Protein AF-B7PNA7-F1 (afdb_monomer)

Radius of gyration: 21.84 Å; Cα contacts (8 Å, |Δi|>4): 231; chains: 1; bounding box: 49×32×59 Å

Solvent-accessible surface area (backbone atoms only — not comparable to full-atom values): 10379 Å² total; per-residue (Å²): 127,88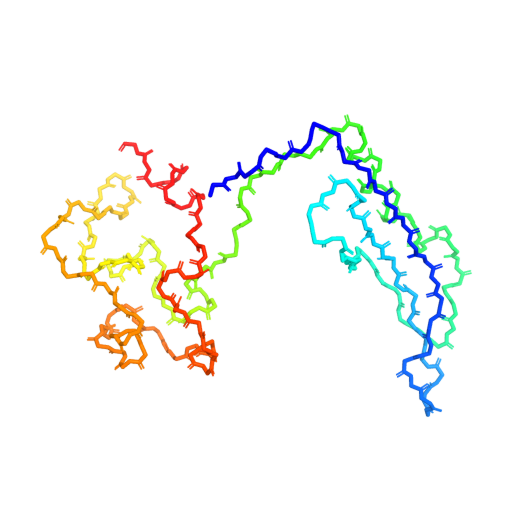,69,82,76,64,96,69,82,46,79,44,78,48,74,60,79,42,77,74,44,94,87,48,65,35,26,35,39,41,35,32,39,27,48,70,80,47,86,79,74,55,71,43,80,79,45,73,47,76,35,73,52,77,72,96,41,69,62,74,66,42,45,65,58,50,54,53,51,49,50,39,72,76,71,50,84,84,88,66,68,78,75,66,60,56,28,67,69,50,25,32,40,43,63,78,37,48,43,9,53,78,54,34,73,36,65,30,44,84,54,97,96,40,47,43,72,80,73,83,84,52,57,68,61,40,45,67,46,58,73,68,52,73,52,63,78,27,46,75,54,84,31,75,67,75,77,48,101,62,47,73,51,71,72,51,75,79,44,51,56,62,58,49,75,73,55,61,129

Secondary structure (DSSP, 8-state):
------SS--EEEEE--EES-SSS--EEEEEEEEETTSSS---EEEEEEEESSS-S-HHHHHHHHHHHHHHHHHH----------HHHHTTB--TTSTT--SSB-PPPEEETTEEE----SSPBP-HHHHHTT--TTTBSS--GGGGSSS-TTTTSPP-HIIIIITT--

pLDDT: mean 85.33, std 13.61, range [35.03, 96.56]

Sequence (169 aa):
ALHELPRDLVLSFNIDGLPLSKSANLQLWPVQCLIVNFSDQVPFLVGAFAGPSKPASANDFLLPFVMELKNLLENGLIVNGCSVSRSFILCTKGLSGYNGCPKCTCEGSYKEGKIVFLDTSCEMRTDASFRQQQDPDHHKGTSVLVQLPIDTVKDIPLNYMHLVLLGVV

Organism: Ixodes scapularis (NCBI:txid6945)

Nearest PDB structures (foldseek):
  2oct-assembly1_A  TM=7.027E-01  e=5.370E+00  Homo sapiens
  4l8n-assembly1_A-2  TM=3.116E-01  e=6.831E+00  Parabacteroides distasonis ATCC 8503
  2kho-assembly1_A  TM=2.305E-01  e=4.221E+00  Escherichia coli K-12
  7ywx-assembly1_P  TM=1.705E-01  e=2.769E+00  Homo sapiens

Structure (mmCIF, N/CA/C/O backbone):
data_AF-B7PNA7-F1
#
_entry.id   AF-B7PNA7-F1
#
loop_
_atom_site.group_PDB
_atom_site.id
_atom_site.type_symbol
_atom_site.label_atom_id
_atom_site.label_alt_id
_atom_site.label_comp_id
_atom_site.label_asym_id
_atom_site.label_entity_id
_atom_site.label_seq_id
_atom_site.pdbx_PDB_ins_code
_atom_site.Cartn_x
_atom_site.Cartn_y
_atom_site.Cartn_z
_atom_site.occupancy
_atom_site.B_iso_or_equiv
_atom_site.auth_seq_id
_atom_site.auth_comp_id
_atom_site.auth_asym_id
_atom_site.auth_atom_id
_atom_site.pdbx_PDB_model_num
ATOM 1 N N . ALA A 1 1 ? -1.849 -9.236 -16.585 1.00 35.03 1 ALA A N 1
ATOM 2 C CA . ALA A 1 1 ? -3.132 -8.912 -17.231 1.00 35.03 1 ALA A CA 1
ATOM 3 C C . ALA A 1 1 ? -4.091 -8.501 -16.127 1.00 35.03 1 ALA A C 1
ATOM 5 O O . ALA A 1 1 ? -4.113 -9.184 -15.111 1.00 35.03 1 ALA A O 1
ATOM 6 N N . LEU A 1 2 ? -4.787 -7.371 -16.270 1.00 40.56 2 LEU A N 1
ATOM 7 C CA . LEU A 1 2 ? -5.924 -7.032 -15.413 1.00 40.56 2 LEU A CA 1
ATOM 8 C C . LEU A 1 2 ? -6.980 -8.111 -15.663 1.00 40.56 2 LEU A C 1
ATOM 10 O O . LEU A 1 2 ? -7.716 -8.034 -16.642 1.00 40.56 2 LEU A O 1
ATOM 14 N N . HIS A 1 3 ? -6.963 -9.172 -14.857 1.00 49.94 3 HIS A N 1
ATOM 15 C CA . HIS A 1 3 ? -8.106 -10.067 -14.762 1.00 49.94 3 HIS A CA 1
ATOM 16 C C . HIS A 1 3 ? -9.333 -9.203 -14.466 1.00 49.94 3 HIS A C 1
ATOM 18 O O . HIS A 1 3 ? -9.235 -8.253 -13.689 1.00 49.94 3 HIS A O 1
ATOM 24 N N . GLU A 1 4 ? -10.426 -9.482 -15.172 1.00 62.84 4 GLU A N 1
ATOM 25 C CA . GLU A 1 4 ? -11.650 -8.685 -15.186 1.00 62.84 4 GLU A CA 1
ATOM 26 C C . GLU A 1 4 ? -12.076 -8.318 -13.761 1.00 62.84 4 GLU A C 1
ATOM 28 O O . GLU A 1 4 ? -12.518 -9.167 -12.986 1.00 62.84 4 GLU A O 1
ATOM 33 N N . LEU A 1 5 ? -11.897 -7.045 -13.399 1.00 68.81 5 LEU A N 1
ATOM 34 C CA . LEU A 1 5 ? -12.459 -6.505 -12.169 1.00 68.81 5 LEU A CA 1
ATOM 35 C C . LEU A 1 5 ? -13.981 -6.676 -12.256 1.00 68.81 5 LEU A C 1
ATOM 37 O O . LEU A 1 5 ? -14.565 -6.308 -13.283 1.00 68.81 5 LEU A O 1
ATOM 41 N N . PRO A 1 6 ? -14.634 -7.235 -11.225 1.00 78.00 6 PRO A N 1
ATOM 42 C CA . PRO A 1 6 ? -16.076 -7.388 -11.249 1.00 78.00 6 PRO A CA 1
ATOM 43 C C . PRO A 1 6 ? -16.726 -6.004 -11.335 1.00 78.00 6 PRO A C 1
ATOM 45 O O . PRO A 1 6 ? -16.239 -5.034 -10.753 1.00 78.00 6 PRO A O 1
ATOM 48 N N . ARG A 1 7 ? -17.839 -5.920 -12.073 1.00 83.31 7 ARG A N 1
ATOM 49 C CA . ARG A 1 7 ? -18.605 -4.674 -12.235 1.00 83.31 7 ARG A CA 1
ATOM 50 C C . ARG A 1 7 ? -19.058 -4.102 -10.890 1.00 83.31 7 ARG A C 1
ATOM 52 O O . ARG A 1 7 ? -19.071 -2.889 -10.722 1.00 83.31 7 ARG A O 1
ATOM 59 N N . ASP A 1 8 ? -19.391 -4.993 -9.962 1.00 87.56 8 ASP A N 1
ATOM 60 C CA . ASP A 1 8 ? -19.832 -4.668 -8.614 1.00 87.56 8 ASP A CA 1
ATOM 61 C C . ASP A 1 8 ? -18.842 -5.259 -7.608 1.00 87.56 8 ASP A C 1
ATOM 63 O O . ASP A 1 8 ? -18.422 -6.407 -7.751 1.00 87.56 8 ASP A O 1
ATOM 67 N N . LEU A 1 9 ? -18.483 -4.498 -6.573 1.00 88.69 9 LEU A N 1
ATOM 68 C CA . LEU A 1 9 ? -17.680 -4.984 -5.450 1.00 88.69 9 LEU A CA 1
ATOM 69 C C . LEU A 1 9 ? -18.585 -5.218 -4.244 1.00 88.69 9 LEU A C 1
ATOM 71 O O . LEU A 1 9 ? -19.337 -4.335 -3.835 1.00 88.69 9 LEU A O 1
ATOM 75 N N . VAL A 1 10 ? -18.484 -6.401 -3.647 1.00 91.81 10 VAL A N 1
ATOM 76 C CA . VAL A 1 10 ? -19.196 -6.747 -2.417 1.00 91.81 10 VAL A CA 1
ATOM 77 C C . VAL A 1 10 ? -18.259 -6.498 -1.246 1.00 91.81 10 VAL A C 1
ATOM 79 O O . VAL A 1 10 ? -17.299 -7.242 -1.044 1.00 91.81 10 VAL A O 1
ATOM 82 N N . LEU A 1 11 ? -18.529 -5.438 -0.486 1.00 92.94 11 LEU A N 1
ATOM 83 C CA . LEU A 1 11 ? -17.726 -5.042 0.668 1.00 92.94 11 LEU A CA 1
ATOM 84 C C . LEU A 1 11 ? -18.339 -5.586 1.959 1.00 92.94 11 LEU A C 1
ATOM 86 O O . LEU A 1 11 ? -19.531 -5.414 2.211 1.00 92.94 11 LEU A O 1
ATOM 90 N N . SER A 1 12 ? -17.512 -6.206 2.794 1.00 94.88 12 SER A N 1
ATOM 91 C CA . SER A 1 12 ? -17.861 -6.614 4.154 1.00 94.88 12 SER A CA 1
ATOM 92 C C . SER A 1 12 ? -16.980 -5.868 5.143 1.00 94.88 12 SER A C 1
ATOM 94 O O . SER A 1 12 ? -15.757 -5.886 5.011 1.00 94.88 12 SER A O 1
ATOM 96 N N . PHE A 1 13 ? -17.586 -5.248 6.154 1.00 95.44 13 PHE A N 1
ATOM 97 C CA . PHE A 1 13 ? -16.864 -4.472 7.158 1.00 95.44 13 PHE A CA 1
ATOM 98 C C . PHE A 1 13 ? -16.894 -5.155 8.522 1.00 95.44 13 PHE A C 1
ATOM 100 O O . PHE A 1 13 ? -17.920 -5.698 8.925 1.00 95.44 13 PHE A O 1
ATOM 107 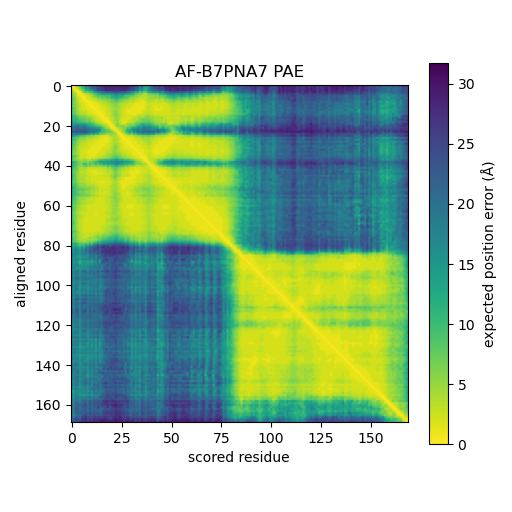N N . ASN A 1 14 ? -15.777 -5.094 9.243 1.00 94.94 14 ASN A N 1
ATOM 108 C CA . ASN A 1 14 ? -15.682 -5.524 10.634 1.00 94.94 14 ASN A CA 1
ATOM 109 C C . ASN A 1 14 ? -15.055 -4.420 11.487 1.00 94.94 14 ASN A C 1
ATOM 111 O O . ASN A 1 14 ? -14.034 -3.843 11.109 1.00 94.94 14 ASN A O 1
ATOM 115 N N . ILE A 1 15 ? -15.661 -4.149 12.640 1.00 94.62 15 ILE A N 1
ATOM 116 C CA . ILE A 1 15 ? -15.237 -3.108 13.572 1.00 94.62 15 ILE A CA 1
ATOM 117 C C . ILE A 1 15 ? -15.343 -3.684 14.974 1.00 94.62 15 ILE A C 1
ATOM 119 O O . ILE A 1 15 ? -16.443 -3.822 15.504 1.00 94.62 15 ILE A O 1
ATOM 123 N N . ASP A 1 16 ? -14.203 -4.020 15.565 1.00 91.19 16 ASP A N 1
ATOM 124 C CA . ASP A 1 16 ? -14.164 -4.568 16.915 1.00 91.19 16 ASP A CA 1
ATOM 125 C C . ASP A 1 16 ? -12.899 -4.135 17.651 1.00 91.19 16 ASP A C 1
ATOM 127 O O . ASP A 1 16 ? -11.837 -3.990 17.050 1.00 91.19 16 ASP A O 1
ATOM 131 N N . GLY A 1 17 ? -13.020 -3.904 18.952 1.00 90.88 17 GLY A N 1
ATOM 132 C CA . GLY A 1 17 ? -11.917 -3.450 19.784 1.00 90.88 17 GLY A CA 1
ATOM 133 C C . GLY A 1 17 ? -10.963 -4.590 20.122 1.00 90.88 17 GLY A C 1
ATOM 134 O O . GLY A 1 17 ? -11.381 -5.613 20.657 1.00 90.88 17 GLY A O 1
ATOM 135 N N . LEU A 1 18 ? -9.663 -4.391 19.902 1.00 90.06 18 LEU A N 1
ATOM 136 C CA . LEU A 1 18 ? -8.621 -5.314 20.350 1.00 90.06 18 LEU A CA 1
ATOM 137 C C . LEU A 1 18 ? -7.590 -4.616 21.252 1.00 90.06 18 LEU A C 1
ATOM 139 O O . LEU A 1 18 ? -7.215 -3.467 21.003 1.00 90.06 18 LEU A O 1
ATOM 143 N N . PRO A 1 19 ? -7.090 -5.283 22.304 1.00 88.62 19 PRO A N 1
ATOM 144 C CA . PRO A 1 19 ? -5.998 -4.751 23.110 1.00 88.62 19 PRO A CA 1
ATOM 145 C C . PRO A 1 19 ? -4.685 -4.761 22.310 1.00 88.62 19 PRO A C 1
ATOM 147 O O . PRO A 1 19 ? -4.312 -5.785 21.740 1.00 88.62 19 PRO A O 1
ATOM 150 N N . LEU A 1 20 ? -3.957 -3.638 22.296 1.00 84.44 20 LEU A N 1
ATOM 151 C CA . LEU A 1 20 ? -2.633 -3.537 21.656 1.00 84.44 20 LEU A CA 1
ATOM 152 C C . LEU A 1 20 ? -1.476 -3.818 22.612 1.00 84.44 20 LEU A C 1
ATOM 154 O O . LEU A 1 20 ? -0.400 -4.228 22.184 1.00 84.44 20 LEU A O 1
ATOM 158 N N . SER A 1 21 ? -1.672 -3.576 23.906 1.00 77.88 21 SER A N 1
ATOM 159 C CA . SER A 1 21 ? -0.649 -3.790 24.924 1.00 77.88 21 SER A CA 1
ATOM 160 C C . SER A 1 21 ? -1.259 -4.402 26.175 1.00 77.88 21 SER A C 1
ATOM 162 O O . SER A 1 21 ? -2.403 -4.128 26.526 1.00 77.88 21 SER A O 1
ATOM 164 N N . LYS A 1 22 ? -0.470 -5.240 26.855 1.00 66.38 22 LYS A N 1
ATOM 165 C CA . LYS A 1 22 ? -0.818 -5.804 28.167 1.00 66.38 22 LYS A CA 1
ATOM 166 C C . LYS A 1 22 ? -0.488 -4.852 29.323 1.00 66.38 22 LYS A C 1
ATOM 168 O O . LYS A 1 22 ? -1.023 -5.033 30.408 1.00 66.38 22 LYS A O 1
ATOM 173 N N . SER A 1 23 ? 0.416 -3.889 29.114 1.00 69.38 23 SER A N 1
ATOM 174 C CA . SER A 1 23 ? 0.928 -2.990 30.162 1.00 69.38 23 SER A CA 1
ATOM 175 C C . SER A 1 23 ? 0.402 -1.558 30.060 1.00 69.38 23 SER A C 1
ATOM 177 O O . SER A 1 23 ? 0.338 -0.859 31.066 1.00 69.38 23 SER A O 1
ATOM 179 N N . ALA A 1 24 ? 0.008 -1.122 28.864 1.00 68.06 24 ALA A N 1
ATOM 180 C CA . ALA A 1 24 ? -0.714 0.124 28.652 1.00 68.06 24 ALA A CA 1
ATOM 181 C C . ALA A 1 24 ? -2.176 -0.217 28.360 1.00 68.06 24 ALA A C 1
ATOM 183 O O . ALA A 1 24 ? -2.425 -1.154 27.606 1.00 68.06 24 ALA A O 1
ATOM 184 N N . ASN A 1 25 ? -3.130 0.559 28.885 1.00 81.50 25 ASN A N 1
ATOM 185 C CA . ASN A 1 25 ? -4.569 0.426 28.594 1.00 81.50 25 ASN A CA 1
ATOM 186 C C . ASN A 1 25 ? -4.918 0.742 27.120 1.00 81.50 25 ASN A C 1
ATOM 188 O O . ASN A 1 25 ? -5.985 1.252 26.833 1.00 81.50 25 ASN A O 1
ATOM 192 N N . LEU A 1 26 ? -4.022 0.501 26.167 1.00 89.88 26 LEU A N 1
ATOM 193 C CA . LEU A 1 26 ? -4.178 0.870 24.772 1.00 89.88 26 LEU A CA 1
ATOM 194 C C . LEU A 1 26 ? -5.028 -0.166 24.028 1.00 89.88 26 LEU A C 1
ATOM 196 O O . LEU A 1 26 ? -4.672 -1.344 23.945 1.00 89.88 26 LEU A O 1
ATOM 200 N N . GLN A 1 27 ? -6.120 0.302 23.439 1.00 93.00 27 GLN A N 1
ATOM 201 C CA . GLN A 1 27 ? -7.014 -0.449 22.569 1.00 93.00 27 GLN A CA 1
ATOM 202 C C . GLN A 1 27 ? -6.922 0.099 21.145 1.00 93.00 27 GLN A C 1
ATOM 204 O O . GLN A 1 27 ? -6.841 1.313 20.951 1.00 93.00 27 GLN A O 1
ATOM 209 N N . LEU A 1 28 ? -6.968 -0.793 20.159 1.00 94.38 28 LEU A N 1
ATOM 210 C CA . LEU A 1 28 ? -7.168 -0.472 18.750 1.00 94.38 28 LEU A CA 1
ATOM 211 C C . LEU A 1 28 ? -8.600 -0.816 18.368 1.00 94.38 28 LEU A C 1
ATOM 213 O O . LEU A 1 28 ? -9.092 -1.891 18.687 1.00 94.38 28 LEU A O 1
ATOM 217 N N . TRP A 1 29 ? -9.233 0.086 17.640 1.00 95.44 29 TRP A N 1
ATOM 218 C CA . TRP A 1 29 ? -10.541 -0.082 17.028 1.00 95.44 29 TRP A CA 1
ATOM 219 C C . TRP A 1 29 ? -10.357 0.094 15.517 1.00 95.44 29 TRP A C 1
ATOM 221 O O . TRP A 1 29 ? -10.470 1.215 15.013 1.00 95.44 29 TRP A O 1
ATOM 231 N N . PRO A 1 30 ? -9.956 -0.967 14.796 1.00 95.50 30 PRO A N 1
ATOM 232 C CA . PRO A 1 30 ? -9.795 -0.943 13.358 1.00 95.50 30 PRO A CA 1
ATOM 233 C C . PRO A 1 30 ? -11.156 -1.050 12.669 1.00 95.50 30 PRO A C 1
ATOM 235 O O . PRO A 1 30 ? -12.027 -1.811 13.086 1.00 95.50 30 PRO A O 1
ATOM 238 N N . VAL A 1 31 ? -11.301 -0.333 11.564 1.00 96.56 31 VAL A N 1
ATOM 239 C CA . VAL A 1 31 ? -12.318 -0.595 10.553 1.00 96.56 31 VAL A CA 1
ATOM 240 C C . VAL A 1 31 ? -11.646 -1.439 9.483 1.00 96.56 31 VAL A C 1
ATOM 242 O O . VAL A 1 31 ? -10.751 -0.972 8.774 1.00 96.56 31 VAL A O 1
ATOM 245 N N . GLN A 1 32 ? -12.028 -2.708 9.415 1.00 95.50 32 GLN A N 1
ATOM 246 C CA . GLN A 1 32 ? -11.508 -3.668 8.450 1.00 95.50 32 GLN A CA 1
ATOM 247 C C . GLN A 1 32 ? -12.515 -3.830 7.319 1.00 95.50 32 GLN A C 1
ATOM 249 O O . GLN A 1 32 ? -13.713 -3.918 7.576 1.00 95.50 32 GLN A O 1
ATOM 254 N N . CYS A 1 33 ? -12.030 -3.887 6.086 1.00 94.94 33 CYS A N 1
ATOM 255 C CA . CYS A 1 33 ? -12.825 -4.138 4.895 1.00 94.94 33 CYS A CA 1
ATOM 256 C C . CYS A 1 33 ? -12.335 -5.414 4.215 1.00 94.94 33 CYS A C 1
ATOM 258 O O . CYS A 1 33 ? -11.133 -5.645 4.110 1.00 94.94 33 CYS A O 1
ATOM 260 N N . LEU A 1 34 ? -13.267 -6.227 3.738 1.00 93.62 34 LEU A N 1
ATOM 261 C CA . LEU A 1 34 ? -13.014 -7.382 2.894 1.00 93.62 34 LEU A CA 1
ATOM 262 C C . LEU A 1 34 ? -13.804 -7.219 1.596 1.00 93.62 34 LEU A C 1
ATOM 264 O O . LEU A 1 34 ? -15.017 -7.007 1.636 1.00 93.62 34 LEU A O 1
ATOM 268 N N . ILE A 1 35 ? -13.134 -7.374 0.454 1.00 91.81 35 ILE A N 1
ATOM 269 C CA . ILE A 1 35 ? -13.807 -7.496 -0.842 1.00 91.81 35 ILE A CA 1
ATOM 270 C C . ILE A 1 35 ? -14.133 -8.977 -1.045 1.00 91.81 35 ILE A C 1
ATOM 272 O O . ILE A 1 35 ? -13.259 -9.790 -1.332 1.00 91.81 35 ILE A O 1
ATOM 276 N N . VAL A 1 36 ? -15.399 -9.336 -0.848 1.00 91.50 36 VAL A N 1
ATOM 277 C CA . VAL A 1 36 ? -15.858 -10.732 -0.788 1.00 91.50 36 VAL A CA 1
ATOM 278 C C . VAL A 1 36 ? -15.769 -11.417 -2.151 1.00 91.50 36 VAL A C 1
ATOM 280 O O . VAL A 1 36 ? -15.438 -12.597 -2.243 1.00 91.50 36 VAL A O 1
ATOM 283 N N . ASN A 1 37 ? -16.059 -10.684 -3.222 1.00 89.31 37 ASN A N 1
ATOM 284 C CA . ASN A 1 37 ? -16.152 -11.210 -4.581 1.00 89.31 37 ASN A CA 1
ATOM 285 C C . ASN A 1 37 ? -14.905 -10.920 -5.434 1.00 89.31 37 ASN A C 1
ATOM 287 O O . ASN A 1 37 ? -15.006 -10.813 -6.655 1.00 89.31 37 ASN A O 1
ATOM 291 N N . PHE A 1 38 ? -13.741 -10.787 -4.800 1.00 83.19 38 PHE A N 1
ATOM 292 C CA . PHE A 1 38 ? -12.460 -10.600 -5.476 1.00 83.19 38 PHE A CA 1
ATOM 293 C C . PHE A 1 38 ? -11.449 -11.656 -5.018 1.00 83.19 38 PHE A C 1
ATOM 295 O O . PHE A 1 38 ? -11.636 -12.296 -3.980 1.00 83.19 38 PHE A O 1
ATOM 302 N N . SER A 1 39 ? -10.407 -11.886 -5.821 1.00 70.81 39 SER A N 1
ATOM 303 C CA . SER A 1 39 ? -9.342 -12.830 -5.469 1.00 70.81 39 SER A CA 1
ATOM 304 C C . SER A 1 39 ? -8.604 -12.379 -4.204 1.00 70.81 39 SER A C 1
ATOM 306 O O . SER A 1 39 ? -8.576 -11.191 -3.890 1.00 70.81 39 SER A O 1
ATOM 308 N N . ASP A 1 40 ? -7.996 -13.332 -3.494 1.00 69.25 40 ASP A N 1
ATOM 309 C CA . ASP A 1 40 ? -7.188 -13.092 -2.292 1.00 69.25 40 ASP A CA 1
ATOM 310 C C . ASP A 1 40 ? -7.956 -12.429 -1.141 1.00 69.25 40 ASP A C 1
ATOM 312 O O . ASP A 1 40 ? -7.451 -11.471 -0.576 1.00 69.25 40 ASP A O 1
ATOM 316 N N . GLN A 1 41 ? -9.153 -12.943 -0.804 1.00 81.06 41 GLN A N 1
ATOM 317 C CA . GLN A 1 41 ? -10.067 -12.534 0.288 1.00 81.06 41 GLN A CA 1
ATOM 318 C C . GLN A 1 41 ? -9.382 -12.265 1.651 1.00 81.06 41 GLN A C 1
ATOM 320 O O . GLN A 1 41 ? -9.578 -12.969 2.642 1.00 81.06 41 GLN A O 1
ATOM 325 N N . VAL A 1 42 ? -8.596 -11.202 1.714 1.00 88.56 42 VAL A N 1
ATOM 326 C CA . VAL A 1 42 ? -7.772 -10.794 2.839 1.00 88.56 42 VAL A CA 1
ATOM 327 C C . VAL A 1 42 ? -8.329 -9.459 3.314 1.00 88.56 42 VAL A C 1
ATOM 329 O O . VAL A 1 42 ? -8.342 -8.491 2.545 1.00 88.56 42 VAL A O 1
ATOM 332 N N . PRO A 1 43 ? -8.816 -9.381 4.564 1.00 91.00 43 PRO A N 1
ATOM 333 C CA . PRO A 1 43 ? -9.250 -8.119 5.131 1.00 91.00 43 PRO A CA 1
ATOM 334 C C . PRO A 1 43 ? -8.099 -7.109 5.165 1.00 91.00 43 PRO A C 1
ATOM 336 O O . PRO A 1 43 ? -6.977 -7.441 5.549 1.00 91.00 43 PRO A O 1
ATOM 339 N N . PHE A 1 44 ? -8.385 -5.862 4.810 1.00 91.12 44 PHE A N 1
ATOM 340 C CA . PHE A 1 44 ? -7.448 -4.747 4.890 1.00 91.12 44 PHE A CA 1
ATOM 341 C C . PHE A 1 44 ? -8.015 -3.622 5.754 1.00 91.12 44 PHE A C 1
ATOM 343 O O . PHE A 1 44 ? -9.223 -3.507 5.966 1.00 91.12 44 PHE A O 1
ATOM 350 N N . LEU A 1 45 ? -7.122 -2.788 6.282 1.00 92.69 45 LEU A N 1
ATOM 351 C CA . LEU A 1 45 ? -7.491 -1.667 7.137 1.00 92.69 45 LEU A CA 1
ATOM 352 C C . LEU A 1 45 ? -7.962 -0.483 6.283 1.00 92.69 45 LEU A C 1
ATOM 354 O O . LEU A 1 45 ? -7.230 -0.047 5.398 1.00 92.69 45 LEU A O 1
ATOM 358 N N . VAL A 1 46 ? -9.145 0.058 6.578 1.00 94.19 46 VAL A N 1
ATOM 359 C CA . VAL A 1 46 ? -9.649 1.303 5.957 1.00 94.19 46 VAL A CA 1
ATOM 360 C C . VAL A 1 46 ? -9.636 2.488 6.918 1.00 94.19 46 VAL A C 1
ATOM 362 O O . VAL A 1 46 ? -9.623 3.635 6.494 1.00 94.19 46 VAL A O 1
ATOM 365 N N . GLY A 1 47 ? -9.585 2.224 8.221 1.00 94.00 47 GLY A N 1
ATOM 366 C CA . GLY A 1 47 ? -9.466 3.248 9.250 1.00 94.00 47 GLY A CA 1
ATOM 367 C C . GLY A 1 47 ? -9.135 2.624 10.595 1.00 94.00 47 GLY A C 1
ATOM 368 O O . GLY A 1 47 ? -9.288 1.418 10.781 1.00 94.00 47 GLY A O 1
ATOM 369 N N . ALA A 1 48 ? -8.665 3.426 11.543 1.00 94.88 48 ALA A N 1
ATOM 370 C CA . ALA A 1 48 ? -8.403 2.954 12.894 1.00 94.88 48 ALA A CA 1
ATOM 371 C C . ALA A 1 48 ? -8.473 4.086 13.915 1.00 94.88 48 ALA A C 1
ATOM 373 O O . ALA A 1 48 ? -8.072 5.215 13.641 1.00 94.88 48 ALA A O 1
ATOM 374 N N . PHE A 1 49 ? -8.908 3.741 15.123 1.00 94.69 49 PHE A N 1
ATOM 375 C CA . PHE A 1 49 ? -8.735 4.555 16.319 1.00 94.69 49 PHE A CA 1
ATOM 376 C C . PHE A 1 49 ? -7.865 3.799 17.323 1.00 94.69 49 PHE A C 1
ATOM 378 O O . PHE A 1 49 ? -8.086 2.613 17.557 1.00 94.69 49 PHE A O 1
ATOM 385 N N . ALA A 1 50 ? -6.900 4.478 17.940 1.00 93.75 50 ALA A N 1
ATOM 386 C CA . ALA A 1 50 ? -6.098 3.921 19.022 1.00 93.75 50 ALA A CA 1
ATOM 387 C C . ALA A 1 50 ? -6.182 4.836 20.245 1.00 93.75 50 ALA A C 1
ATOM 389 O O . ALA A 1 50 ? -5.909 6.032 20.151 1.00 93.75 50 ALA A O 1
ATOM 390 N N . GLY A 1 51 ? -6.555 4.280 21.394 1.00 92.62 51 GLY A N 1
ATOM 391 C CA . GLY A 1 51 ? -6.744 5.060 22.612 1.00 92.62 51 GLY A CA 1
ATOM 392 C C . GLY A 1 51 ? -6.848 4.201 23.868 1.00 92.62 51 GLY A C 1
ATOM 393 O O . GLY A 1 51 ? -6.851 2.976 23.778 1.00 92.62 51 GLY A O 1
ATOM 394 N N . PRO A 1 52 ? -6.930 4.821 25.057 1.00 91.56 52 PRO A N 1
ATOM 395 C CA . PRO A 1 52 ? -6.990 4.103 26.331 1.00 91.56 52 PRO A CA 1
ATOM 396 C C . PRO A 1 52 ? -8.309 3.326 26.554 1.00 91.56 52 PRO A C 1
ATOM 398 O O . PRO A 1 52 ? -8.459 2.578 27.517 1.00 91.56 52 PRO A O 1
ATOM 401 N N . SER A 1 53 ? -9.303 3.552 25.697 1.00 90.81 53 SER A N 1
ATOM 402 C CA . SER A 1 53 ? -10.630 2.941 25.726 1.00 90.81 53 SER A CA 1
ATOM 403 C C . SER A 1 53 ? -11.228 2.970 24.321 1.00 90.81 53 SER A C 1
ATOM 405 O O . SER A 1 53 ? -10.608 3.484 23.392 1.00 90.81 53 SER A O 1
ATOM 407 N N . LYS A 1 54 ? -12.462 2.483 24.166 1.00 92.12 54 LYS A N 1
ATOM 408 C CA . LYS A 1 54 ? -13.250 2.696 22.946 1.00 92.12 54 LYS A CA 1
ATOM 409 C C . LYS A 1 54 ? -13.419 4.187 22.610 1.00 92.12 54 LYS A C 1
ATOM 411 O O . LYS A 1 54 ? -13.361 5.005 23.539 1.00 92.12 54 LYS A O 1
ATOM 416 N N . PRO A 1 55 ? -13.662 4.542 21.332 1.00 92.75 55 PRO A N 1
ATOM 417 C CA . PRO A 1 55 ? -13.999 5.908 20.951 1.00 92.75 55 PRO A CA 1
ATOM 418 C C . PRO A 1 55 ? -15.140 6.453 21.814 1.00 92.75 55 PRO A C 1
ATOM 420 O O . PRO A 1 55 ? -16.114 5.747 22.082 1.00 92.75 55 PRO A O 1
ATOM 423 N N . ALA A 1 56 ? -15.024 7.709 22.246 1.00 95.00 56 ALA A N 1
ATOM 424 C CA . ALA A 1 56 ? -16.034 8.340 23.098 1.00 95.00 56 ALA A CA 1
ATOM 425 C C . ALA A 1 56 ? -17.405 8.431 22.404 1.00 95.00 56 ALA A C 1
ATOM 427 O O . ALA A 1 56 ? -18.443 8.312 23.049 1.00 95.00 56 ALA A O 1
ATOM 428 N N . SER A 1 57 ? -17.391 8.591 21.080 1.00 96.31 57 SER A N 1
ATOM 429 C CA . SER A 1 57 ? -18.565 8.669 20.220 1.00 96.31 57 SER A CA 1
ATOM 430 C C . SER A 1 57 ? -18.364 7.744 19.027 1.00 96.31 57 SER A C 1
ATOM 432 O O . SER A 1 57 ? -17.404 7.891 18.269 1.00 96.31 57 SER A O 1
ATOM 434 N N . ALA A 1 58 ? -19.275 6.784 18.854 1.00 94.44 58 ALA A N 1
ATOM 435 C CA . ALA A 1 58 ? -19.277 5.926 17.672 1.00 94.44 58 ALA A CA 1
ATOM 436 C C . ALA A 1 58 ? -19.552 6.741 16.399 1.00 94.44 58 ALA A C 1
ATOM 438 O O . ALA A 1 58 ? -18.977 6.454 15.356 1.00 94.44 58 ALA A O 1
ATOM 439 N N . ASN A 1 59 ? -20.379 7.786 16.498 1.00 96.19 59 ASN A N 1
ATOM 440 C CA . ASN A 1 59 ? -20.699 8.647 15.364 1.00 96.19 59 ASN A CA 1
ATOM 441 C C . ASN A 1 59 ? -19.475 9.435 14.902 1.00 96.19 59 ASN A C 1
ATOM 443 O O . ASN A 1 59 ? -19.181 9.420 13.715 1.00 96.19 59 ASN A O 1
ATOM 447 N N . ASP A 1 60 ? -18.727 10.053 15.817 1.00 95.25 60 ASP A N 1
ATOM 448 C CA . ASP A 1 60 ? -17.540 10.836 15.439 1.00 95.25 60 ASP A CA 1
ATOM 449 C C . ASP A 1 60 ? -16.446 9.934 14.859 1.00 95.25 60 ASP A C 1
ATOM 451 O O . ASP A 1 60 ? -15.763 10.306 13.909 1.00 95.25 60 ASP A O 1
ATOM 455 N N . PHE A 1 61 ? -16.318 8.718 15.398 1.00 95.00 61 PHE A N 1
ATOM 456 C CA . PHE A 1 61 ? -15.400 7.706 14.888 1.00 95.00 61 PHE A CA 1
ATOM 457 C C . PHE A 1 61 ? -15.762 7.229 13.474 1.00 95.00 61 PHE A C 1
ATOM 459 O O . PHE A 1 61 ? -14.880 7.096 12.629 1.00 95.00 61 PHE A O 1
ATOM 466 N N . LEU A 1 62 ? -17.047 6.977 13.206 1.00 96.06 62 LEU A N 1
ATOM 467 C CA . LEU A 1 62 ? -17.511 6.442 11.923 1.00 96.06 62 LEU A CA 1
ATOM 468 C C . LEU A 1 62 ? -17.777 7.520 10.872 1.00 96.06 62 LEU A C 1
ATOM 470 O O . LEU A 1 62 ? -17.887 7.186 9.695 1.00 96.06 62 LEU A O 1
ATOM 474 N N . LEU A 1 63 ? -17.883 8.792 11.257 1.00 95.56 63 LEU A N 1
ATOM 475 C CA . LEU A 1 63 ? -18.250 9.872 10.345 1.00 95.56 63 LEU A CA 1
ATOM 476 C C . LEU A 1 63 ? -17.329 9.962 9.113 1.00 95.56 63 LEU A C 1
ATOM 478 O O . LEU A 1 63 ? -17.873 9.984 8.007 1.00 95.56 63 LEU A O 1
ATOM 482 N N . PRO A 1 64 ? -15.983 9.940 9.236 1.00 93.19 64 PRO A N 1
ATOM 483 C CA . PRO A 1 64 ? -15.104 9.961 8.064 1.00 93.19 64 PRO A CA 1
ATOM 484 C C . PRO A 1 64 ? -15.335 8.752 7.147 1.00 93.19 64 PRO A C 1
ATOM 486 O O . PRO A 1 64 ? -15.510 8.908 5.941 1.00 93.19 64 PRO A O 1
ATOM 489 N N . PHE A 1 65 ? -15.441 7.556 7.738 1.00 94.12 65 PHE A N 1
ATOM 490 C CA . PHE A 1 65 ? -15.718 6.312 7.017 1.00 94.12 65 PHE A CA 1
ATOM 491 C C . PHE A 1 65 ? -17.042 6.375 6.241 1.00 94.12 65 PHE A C 1
ATOM 493 O O . PHE A 1 65 ? -17.094 6.014 5.067 1.00 94.12 65 PHE A O 1
ATOM 500 N N . VAL A 1 66 ? -18.112 6.870 6.869 1.00 95.44 66 VAL A N 1
ATOM 501 C CA . VAL A 1 66 ? -19.432 7.000 6.239 1.00 95.44 66 VAL A CA 1
ATOM 502 C C . VAL A 1 66 ? -19.407 8.016 5.099 1.00 95.44 66 VAL A C 1
ATOM 504 O O . VAL A 1 66 ? -20.032 7.771 4.068 1.00 95.44 66 VAL A O 1
ATOM 507 N N . MET A 1 67 ? -18.693 9.137 5.248 1.00 93.88 67 MET A N 1
ATOM 508 C CA . MET A 1 67 ? -18.564 10.131 4.178 1.00 93.88 67 MET A CA 1
ATOM 509 C C . MET A 1 67 ? -17.868 9.547 2.942 1.00 93.88 67 MET A C 1
ATOM 511 O O . MET A 1 67 ? -18.365 9.710 1.826 1.00 93.88 67 MET A O 1
ATOM 515 N N . GLU A 1 68 ? -16.758 8.830 3.132 1.00 92.75 68 GLU A N 1
ATOM 516 C CA . GLU A 1 68 ? -16.029 8.183 2.035 1.00 92.75 68 GLU A CA 1
ATOM 517 C C . GLU A 1 68 ? -16.843 7.058 1.387 1.00 92.75 68 GLU A C 1
ATOM 519 O O . GLU A 1 68 ? -16.954 7.004 0.161 1.00 92.75 68 GLU A O 1
ATOM 524 N N . LEU A 1 69 ? -17.474 6.195 2.193 1.00 92.62 69 LEU A N 1
ATOM 525 C CA . LEU A 1 69 ? -18.310 5.108 1.686 1.00 92.62 69 LEU A CA 1
ATOM 526 C C . LEU A 1 69 ? -19.519 5.641 0.911 1.00 92.62 69 LEU A C 1
ATOM 528 O O . LEU A 1 69 ? -19.846 5.106 -0.144 1.00 92.62 69 LEU A O 1
ATOM 532 N N . LYS A 1 70 ? -20.158 6.717 1.386 1.00 92.56 70 LYS A N 1
ATOM 533 C CA . LYS A 1 70 ? -21.251 7.377 0.663 1.00 92.56 70 LYS A CA 1
ATOM 534 C C . LYS A 1 70 ? -20.786 7.868 -0.707 1.00 92.56 70 LYS A C 1
ATOM 536 O O . LYS A 1 70 ? -21.438 7.579 -1.704 1.00 92.56 70 LYS A O 1
ATOM 541 N N . ASN A 1 71 ? -19.636 8.538 -0.765 1.00 90.25 71 ASN A N 1
ATOM 542 C CA . ASN A 1 71 ? -19.057 8.988 -2.027 1.00 90.25 71 ASN A CA 1
ATOM 543 C C . ASN A 1 71 ? -18.750 7.816 -2.978 1.00 90.25 71 ASN A C 1
ATOM 545 O O . ASN A 1 71 ? -19.023 7.918 -4.170 1.00 90.25 71 ASN A O 1
ATOM 549 N N . LEU A 1 72 ? -18.220 6.700 -2.463 1.00 90.06 72 LEU A N 1
ATOM 550 C CA . LEU A 1 72 ? -17.957 5.491 -3.255 1.00 90.06 72 LEU A CA 1
ATOM 551 C C . LEU A 1 72 ? -19.241 4.838 -3.780 1.00 90.06 72 LEU A C 1
ATOM 553 O O . LEU A 1 72 ? -19.262 4.372 -4.915 1.00 90.06 72 LEU A O 1
ATOM 557 N N . LEU A 1 73 ? -20.310 4.809 -2.982 1.00 88.38 73 LEU A N 1
ATOM 558 C CA . LEU A 1 73 ? -21.609 4.266 -3.394 1.00 88.38 73 LEU A CA 1
ATOM 559 C C . LEU A 1 73 ? -22.292 5.140 -4.457 1.00 88.38 73 LEU A C 1
ATOM 561 O O . LEU A 1 73 ? -22.954 4.608 -5.343 1.00 88.38 73 LEU A O 1
ATOM 565 N N . GLU A 1 74 ? -22.136 6.464 -4.377 1.00 91.12 74 GLU A N 1
ATOM 566 C CA . GLU A 1 74 ? -22.743 7.416 -5.318 1.00 91.12 74 GLU A CA 1
ATOM 567 C C . GLU A 1 74 ? -21.966 7.519 -6.637 1.00 91.12 74 GLU A C 1
ATOM 569 O O . GLU A 1 74 ? -22.572 7.577 -7.706 1.00 91.12 74 GLU A O 1
ATOM 574 N N . ASN A 1 75 ? -20.631 7.529 -6.572 1.00 88.94 75 ASN A N 1
ATOM 575 C CA . ASN A 1 75 ? -19.772 7.826 -7.724 1.00 88.94 75 ASN A CA 1
ATOM 576 C C . ASN A 1 75 ? -19.032 6.601 -8.283 1.00 88.94 75 ASN A C 1
ATOM 578 O O . ASN A 1 75 ? -18.417 6.684 -9.348 1.00 88.94 75 ASN A O 1
ATOM 582 N N . GLY A 1 76 ? -19.086 5.463 -7.590 1.00 84.81 76 GLY A N 1
ATOM 583 C CA . GLY A 1 76 ? -18.319 4.271 -7.933 1.00 84.81 76 GLY A CA 1
ATOM 584 C C . GLY A 1 76 ? -16.816 4.424 -7.674 1.00 84.81 76 GLY A C 1
ATOM 585 O O . GLY A 1 76 ? -16.342 5.392 -7.076 1.00 84.81 76 GLY A O 1
ATOM 586 N N . LEU A 1 77 ? -16.048 3.435 -8.137 1.00 82.31 77 LEU A N 1
ATOM 587 C CA . LEU A 1 77 ? -14.591 3.407 -8.03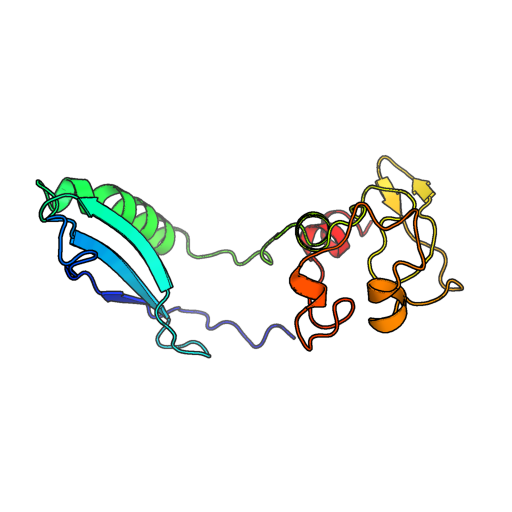2 1.00 82.31 77 LEU A CA 1
ATOM 588 C C . LEU A 1 77 ? -13.967 3.435 -9.429 1.00 82.31 77 LEU A C 1
ATOM 590 O O . LEU A 1 77 ? -14.187 2.533 -10.235 1.00 82.31 77 LEU A O 1
ATOM 594 N N . ILE A 1 78 ? -13.130 4.437 -9.693 1.00 76.75 78 ILE A N 1
ATOM 595 C CA . ILE A 1 78 ? -12.289 4.476 -10.892 1.00 76.75 78 ILE A CA 1
ATOM 596 C C . ILE A 1 78 ? -10.909 3.937 -10.512 1.00 76.75 78 ILE A C 1
ATOM 598 O O . ILE A 1 78 ? -10.112 4.626 -9.874 1.00 76.75 78 ILE A O 1
ATOM 602 N N . VAL A 1 79 ? -10.619 2.693 -10.896 1.00 67.62 79 VAL A N 1
ATOM 603 C CA . VAL A 1 79 ? -9.307 2.075 -10.658 1.00 67.62 79 VAL A CA 1
ATOM 604 C C . VAL A 1 79 ? -8.334 2.522 -11.745 1.00 67.62 79 VAL A C 1
ATOM 606 O O . VAL A 1 79 ? -8.138 1.856 -12.759 1.00 67.62 79 VAL A O 1
ATOM 609 N N . ASN A 1 80 ? -7.695 3.665 -11.516 1.00 61.09 80 ASN A N 1
ATOM 610 C CA . ASN A 1 80 ? -6.482 4.037 -12.236 1.00 61.09 80 ASN A CA 1
ATOM 611 C C . ASN A 1 80 ? -5.305 3.344 -11.537 1.00 61.09 80 ASN A C 1
ATOM 613 O O . ASN A 1 80 ? -5.180 3.457 -10.320 1.00 61.09 80 ASN A O 1
ATOM 617 N N . GLY A 1 81 ? -4.470 2.595 -12.270 1.00 54.62 81 GLY A N 1
ATOM 618 C CA . GLY A 1 81 ? -3.394 1.783 -11.684 1.00 54.62 81 GLY A CA 1
ATOM 619 C C . GLY A 1 81 ? -2.609 2.529 -10.594 1.00 54.62 81 GLY A C 1
ATOM 620 O O . GLY A 1 81 ? -2.079 3.611 -10.847 1.00 54.62 81 GLY A O 1
ATOM 621 N N . CYS A 1 82 ? -2.564 1.966 -9.380 1.00 50.22 82 CYS A N 1
ATOM 622 C CA . CYS A 1 82 ? -1.968 2.615 -8.212 1.00 50.22 82 CYS A CA 1
ATOM 623 C C . CYS A 1 82 ? -0.529 3.069 -8.484 1.00 50.22 82 CYS A C 1
ATOM 625 O O . CYS A 1 82 ? 0.376 2.276 -8.750 1.00 50.22 82 CYS A O 1
ATOM 627 N N . SER A 1 83 ? -0.320 4.377 -8.370 1.00 52.81 83 SER A N 1
ATOM 628 C CA . SER A 1 83 ? 0.952 5.050 -8.593 1.00 52.81 83 SER A CA 1
ATOM 629 C C . SER A 1 83 ? 1.801 5.056 -7.316 1.00 52.81 83 SER A C 1
ATOM 631 O O . SER A 1 83 ? 2.088 6.110 -6.747 1.00 52.81 83 SER A O 1
ATOM 633 N N . VAL A 1 84 ? 2.255 3.888 -6.861 1.00 56.72 84 VAL A N 1
ATOM 634 C CA . VAL A 1 84 ? 3.438 3.863 -5.987 1.00 56.72 84 VAL A CA 1
ATOM 635 C C . VAL A 1 84 ? 4.640 4.256 -6.844 1.00 56.72 84 VAL A C 1
ATOM 637 O O . VAL A 1 84 ? 4.842 3.722 -7.939 1.00 56.72 84 VAL A O 1
ATOM 640 N N . SER A 1 85 ? 5.427 5.234 -6.388 1.00 70.00 85 SER A N 1
ATOM 641 C CA . SER A 1 85 ? 6.642 5.639 -7.097 1.00 70.00 85 SER A CA 1
ATOM 642 C C . SER A 1 85 ? 7.660 4.506 -7.009 1.00 70.00 85 SER A C 1
ATOM 644 O O . SER A 1 85 ? 8.408 4.395 -6.040 1.00 70.00 85 SER A O 1
ATOM 646 N N . ARG A 1 86 ? 7.679 3.646 -8.034 1.00 80.75 86 ARG A N 1
ATOM 647 C CA . ARG A 1 86 ? 8.646 2.552 -8.191 1.00 80.75 86 ARG A CA 1
ATOM 648 C C . ARG A 1 86 ? 10.074 3.028 -7.912 1.00 80.75 86 ARG A C 1
ATOM 650 O O . ARG A 1 86 ? 10.813 2.365 -7.198 1.00 80.75 86 ARG A O 1
ATOM 657 N N . SER A 1 87 ? 10.445 4.191 -8.444 1.00 86.44 87 SER A N 1
ATOM 658 C CA . SER A 1 87 ? 11.772 4.780 -8.254 1.00 86.44 87 SER A CA 1
ATOM 659 C C . SER A 1 87 ? 12.075 5.163 -6.808 1.00 86.44 87 SER A C 1
ATOM 661 O O . SER A 1 87 ? 13.222 5.080 -6.385 1.00 86.44 87 SER A O 1
ATOM 663 N N . PHE A 1 88 ? 11.062 5.551 -6.030 1.00 86.69 88 PHE A N 1
ATOM 664 C CA . PHE A 1 88 ? 11.248 5.847 -4.612 1.00 86.69 88 PHE A CA 1
ATOM 665 C C . PHE A 1 88 ? 11.572 4.572 -3.826 1.00 86.69 88 PHE A C 1
ATOM 667 O O . PHE A 1 88 ? 12.606 4.508 -3.168 1.00 86.69 88 PHE A O 1
ATOM 674 N N . ILE A 1 89 ? 10.742 3.532 -3.963 1.00 88.06 89 ILE A N 1
ATOM 675 C CA . ILE A 1 89 ? 10.913 2.274 -3.216 1.00 88.06 89 ILE A CA 1
ATOM 676 C C . ILE A 1 89 ? 12.156 1.486 -3.647 1.00 88.06 89 ILE A C 1
ATOM 678 O O . ILE A 1 89 ? 12.751 0.783 -2.833 1.00 88.06 89 ILE A O 1
ATOM 682 N N . LEU A 1 90 ? 12.564 1.606 -4.914 1.00 91.19 90 LEU A N 1
ATOM 683 C CA . LEU A 1 90 ? 13.754 0.948 -5.454 1.00 91.19 90 LEU A CA 1
ATOM 684 C C . LEU A 1 90 ? 15.033 1.778 -5.314 1.00 91.19 90 LEU A C 1
ATOM 686 O O . LEU A 1 90 ? 16.103 1.282 -5.659 1.00 91.19 90 LEU A O 1
ATOM 690 N N . CYS A 1 91 ? 14.942 3.004 -4.795 1.00 93.19 91 CYS A N 1
ATOM 691 C CA . CYS A 1 91 ? 16.063 3.938 -4.710 1.00 93.19 91 CYS A CA 1
ATOM 692 C C . CYS A 1 91 ? 16.726 4.181 -6.079 1.00 93.19 91 CYS A C 1
ATOM 694 O O . CYS A 1 91 ? 17.949 4.146 -6.204 1.00 93.19 91 CYS A O 1
ATOM 696 N N . THR A 1 92 ? 15.927 4.439 -7.115 1.00 93.31 92 THR A N 1
ATOM 697 C CA . THR A 1 92 ? 16.404 4.704 -8.481 1.00 93.31 92 THR A CA 1
ATOM 698 C C . THR A 1 92 ? 15.968 6.070 -9.001 1.00 93.31 92 THR A C 1
ATOM 700 O O . THR A 1 92 ? 15.148 6.783 -8.410 1.00 93.31 92 THR A O 1
ATOM 703 N N . LYS A 1 93 ? 16.547 6.485 -10.126 1.00 92.25 93 LYS A N 1
ATOM 704 C CA . LYS A 1 93 ? 16.113 7.647 -10.897 1.00 92.25 93 LYS A CA 1
ATOM 705 C C . LYS A 1 93 ? 14.714 7.374 -11.466 1.00 92.25 93 LYS A C 1
ATOM 707 O O . LYS A 1 93 ? 14.420 6.286 -11.953 1.00 92.25 93 LYS A O 1
ATOM 712 N N . GLY A 1 94 ? 13.827 8.359 -11.334 1.00 88.12 94 GLY A N 1
ATOM 713 C CA . GLY A 1 94 ? 12.472 8.280 -11.881 1.00 88.12 94 GLY A CA 1
ATOM 714 C C . GLY A 1 94 ? 12.473 8.389 -13.403 1.00 88.12 94 GLY A C 1
ATOM 715 O O . GLY A 1 94 ? 13.450 8.849 -13.989 1.00 88.12 94 GLY A O 1
ATOM 716 N N . LEU A 1 95 ? 11.350 8.029 -14.028 1.00 83.81 95 LEU A N 1
ATOM 717 C CA . LEU A 1 95 ? 11.167 8.046 -15.489 1.00 83.81 95 LEU A CA 1
ATOM 718 C C . LEU A 1 95 ? 11.353 9.432 -16.134 1.00 83.81 95 LEU A C 1
ATOM 720 O O . LEU A 1 95 ? 11.572 9.518 -17.333 1.00 83.81 95 LEU A O 1
ATOM 724 N N . SER A 1 96 ? 11.309 10.506 -15.344 1.00 84.00 96 SER A N 1
ATOM 725 C CA . SER A 1 96 ? 11.596 11.876 -15.782 1.00 84.00 96 SER A CA 1
ATOM 726 C C . SER A 1 96 ? 13.089 12.227 -15.838 1.00 84.00 96 SER A C 1
ATOM 728 O O . SER A 1 96 ? 13.427 13.363 -16.158 1.00 84.00 96 SER A O 1
ATOM 730 N N . GLY A 1 97 ? 13.991 11.304 -15.498 1.00 87.50 97 GLY A N 1
ATOM 731 C CA . GLY A 1 97 ? 15.436 11.505 -15.598 1.00 87.50 97 GLY A CA 1
ATOM 732 C C . GLY A 1 97 ? 16.056 10.765 -16.783 1.00 87.50 97 GLY A C 1
ATOM 733 O O . GLY A 1 97 ? 15.546 9.728 -17.196 1.00 87.50 97 GLY A O 1
ATOM 734 N N . TYR A 1 98 ? 17.196 11.262 -17.271 1.00 92.25 98 TYR A N 1
ATOM 735 C CA . TYR A 1 98 ? 17.93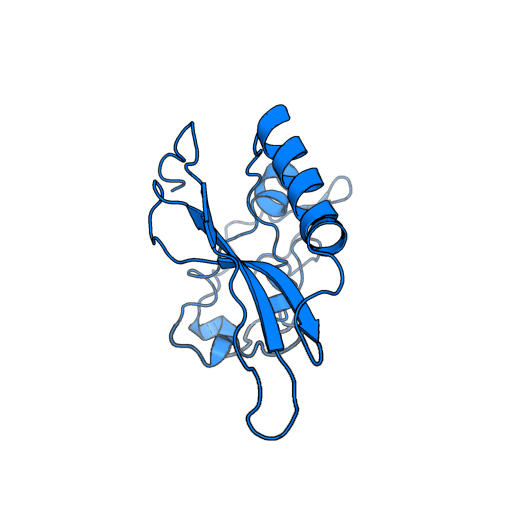6 10.698 -18.409 1.00 92.25 98 TYR A CA 1
ATOM 736 C C . TYR A 1 98 ? 18.212 9.191 -18.267 1.00 92.25 98 TYR A C 1
ATOM 738 O O . TYR A 1 98 ? 17.883 8.433 -19.157 1.00 92.25 98 TYR A O 1
ATOM 746 N N . ASN A 1 99 ? 18.661 8.691 -17.117 1.00 93.69 99 ASN A N 1
ATOM 747 C CA . ASN A 1 99 ? 18.857 7.245 -16.883 1.00 93.69 99 ASN A CA 1
ATOM 748 C C . ASN A 1 99 ? 17.671 6.638 -16.113 1.00 93.69 99 ASN A C 1
ATOM 750 O O . ASN A 1 99 ? 17.843 5.855 -15.184 1.00 93.69 99 ASN A O 1
ATOM 754 N N . GLY A 1 100 ? 16.454 7.099 -16.401 1.00 90.75 100 GLY A N 1
ATOM 755 C CA . GLY A 1 100 ? 15.249 6.806 -15.620 1.00 90.75 100 GLY A CA 1
ATOM 756 C C . GLY A 1 100 ? 14.488 5.546 -16.026 1.00 90.75 100 GLY A C 1
ATOM 757 O O . GLY A 1 100 ? 13.607 5.106 -15.284 1.00 90.75 100 GLY A O 1
ATOM 758 N N . CYS A 1 101 ? 14.787 4.962 -17.192 1.00 90.00 101 CYS A N 1
ATOM 759 C CA . CYS A 1 101 ? 14.102 3.756 -17.644 1.00 90.00 101 CYS A CA 1
ATOM 760 C C . CYS A 1 101 ? 14.317 2.646 -16.609 1.00 90.00 101 CYS A C 1
ATOM 762 O O . CYS A 1 101 ? 15.449 2.450 -16.203 1.00 90.00 101 CYS A O 1
ATOM 764 N N . PRO A 1 102 ? 13.294 1.903 -16.161 1.00 89.25 102 PRO A N 1
ATOM 765 C CA . PRO A 1 102 ? 13.465 0.802 -15.211 1.00 89.25 102 PRO A CA 1
ATOM 766 C C . PRO A 1 102 ? 13.826 -0.532 -15.879 1.00 89.25 102 PRO A C 1
ATOM 768 O O . PRO A 1 102 ? 14.107 -1.501 -15.177 1.00 89.25 102 PRO A O 1
ATOM 771 N N . LYS A 1 103 ? 13.776 -0.615 -17.216 1.00 90.06 103 LYS A N 1
ATOM 772 C CA . LYS A 1 103 ? 13.912 -1.872 -17.972 1.00 90.06 103 LYS A CA 1
ATOM 773 C C . LYS A 1 103 ? 15.198 -1.986 -18.781 1.00 90.06 103 LYS A C 1
ATOM 775 O O . LYS A 1 103 ? 15.699 -3.096 -18.897 1.00 90.06 103 LYS A O 1
ATOM 780 N N . CYS A 1 104 ? 15.743 -0.888 -19.291 1.00 92.31 104 CYS A N 1
ATOM 781 C CA . CYS A 1 104 ? 16.966 -0.886 -20.093 1.00 92.31 104 CYS A CA 1
ATOM 782 C C . CYS A 1 104 ? 17.888 0.282 -19.740 1.00 92.31 104 CYS A C 1
ATOM 784 O O . CYS A 1 104 ? 17.440 1.309 -19.222 1.00 92.31 104 CYS A O 1
ATOM 786 N N . THR A 1 105 ? 19.168 0.128 -20.054 1.00 94.50 105 THR A N 1
ATOM 787 C CA . THR A 1 105 ? 20.231 1.111 -19.802 1.00 94.50 105 THR A CA 1
ATOM 788 C C . THR A 1 105 ? 20.175 2.329 -20.724 1.00 94.50 105 THR A C 1
ATOM 790 O O . THR A 1 105 ? 21.045 3.189 -20.639 1.00 94.50 105 THR A O 1
ATOM 793 N N . CYS A 1 106 ? 19.147 2.442 -21.573 1.00 92.19 106 CYS A N 1
ATOM 794 C CA . CYS A 1 106 ? 19.004 3.580 -22.467 1.00 92.19 106 CYS A CA 1
ATOM 795 C C . CYS A 1 106 ? 18.971 4.899 -21.708 1.00 92.19 106 CYS A C 1
ATOM 797 O O . CYS A 1 106 ? 18.189 5.086 -20.767 1.00 92.19 106 CYS A O 1
ATOM 799 N N . GLU A 1 107 ? 19.763 5.837 -22.208 1.00 93.19 107 GLU A N 1
ATOM 800 C CA . GLU A 1 107 ? 19.637 7.232 -21.852 1.00 93.19 107 GLU A CA 1
ATOM 801 C C . GLU A 1 107 ? 18.439 7.833 -22.599 1.00 93.19 107 GLU A C 1
ATOM 803 O O . GLU A 1 107 ? 18.282 7.708 -23.815 1.00 93.19 107 GLU A O 1
ATOM 808 N N . GLY A 1 108 ? 17.534 8.443 -21.850 1.00 91.06 108 GLY A N 1
ATOM 809 C CA . GLY A 1 108 ? 16.383 9.141 -22.383 1.00 91.06 108 GLY A CA 1
ATOM 810 C C . GLY A 1 108 ? 16.804 10.437 -23.063 1.00 91.06 108 GLY A C 1
ATOM 811 O O . GLY A 1 108 ? 17.785 11.064 -22.698 1.00 91.06 108 GLY A O 1
ATOM 812 N N . SER A 1 109 ? 16.044 10.875 -24.053 1.00 91.69 109 SER A N 1
ATOM 813 C CA . SER A 1 109 ? 16.233 12.157 -24.728 1.00 91.69 109 SER A CA 1
ATOM 814 C C . SER A 1 109 ? 15.132 13.125 -24.322 1.00 91.69 109 SER A C 1
ATOM 816 O O . SER A 1 109 ? 13.973 12.730 -24.202 1.00 91.69 109 SER A O 1
ATOM 818 N N . TYR A 1 110 ? 15.466 14.401 -24.147 1.00 91.00 110 TYR A N 1
ATOM 819 C CA . TYR A 1 110 ? 14.459 15.427 -23.900 1.00 91.00 110 TYR A CA 1
ATOM 820 C C . TYR A 1 110 ? 13.741 15.803 -25.201 1.00 91.00 110 TYR A C 1
ATOM 822 O O . TYR A 1 110 ? 14.373 16.243 -26.162 1.00 91.00 110 TYR A O 1
ATOM 830 N N . LYS A 1 111 ? 12.418 15.639 -25.235 1.00 87.69 111 LYS A N 1
ATOM 831 C CA . LYS A 1 111 ? 11.544 16.047 -26.341 1.00 87.69 111 LYS A CA 1
ATOM 832 C C . LYS A 1 111 ? 10.261 16.638 -25.771 1.00 87.69 111 LYS A C 1
ATOM 834 O O . LYS A 1 111 ? 9.653 16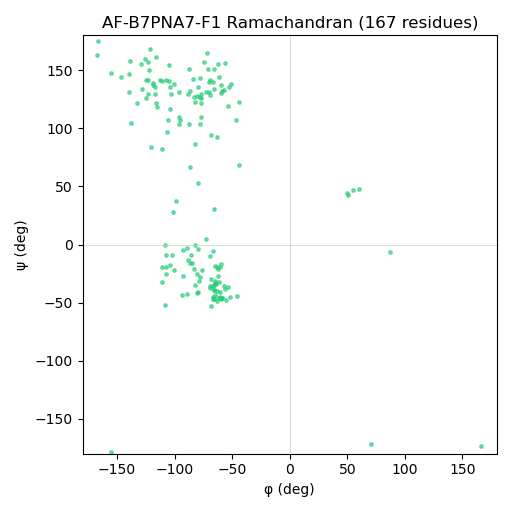.032 -24.901 1.00 87.69 111 LYS A O 1
ATOM 839 N N . GLU A 1 112 ? 9.852 17.809 -26.255 1.00 87.56 112 GLU A N 1
ATOM 840 C CA . GLU A 1 112 ? 8.544 18.417 -25.939 1.00 87.56 112 GLU A CA 1
ATOM 841 C C . GLU A 1 112 ? 8.205 18.472 -24.434 1.00 87.56 112 GLU A C 1
ATOM 843 O O . GLU A 1 112 ? 7.102 18.132 -24.015 1.00 87.56 112 GLU A O 1
ATOM 848 N N . GLY A 1 113 ? 9.159 18.867 -23.586 1.00 84.25 113 GLY A N 1
ATOM 849 C CA . GLY A 1 113 ? 8.901 18.976 -22.144 1.00 84.25 113 GLY A CA 1
ATOM 850 C C . GLY A 1 113 ? 9.108 17.690 -21.338 1.00 84.25 113 GLY A C 1
ATOM 851 O O . GLY A 1 113 ? 9.053 17.745 -20.111 1.00 84.25 113 GLY A O 1
ATOM 852 N N . LYS A 1 114 ? 9.366 16.549 -21.989 1.00 84.12 114 LYS A N 1
ATOM 853 C CA . LYS A 1 114 ? 9.444 15.218 -21.366 1.00 84.12 114 LYS A CA 1
ATOM 854 C C . LYS A 1 114 ? 10.725 14.471 -21.747 1.00 84.12 114 LYS A C 1
ATOM 856 O O . LYS A 1 114 ? 11.327 14.727 -22.786 1.00 84.12 114 LYS A O 1
ATOM 861 N N . ILE A 1 115 ? 11.144 13.531 -20.899 1.00 87.31 115 ILE A N 1
ATOM 862 C CA . ILE A 1 115 ? 12.194 12.557 -21.227 1.00 87.31 115 ILE A CA 1
ATOM 863 C C . ILE A 1 115 ? 11.540 11.345 -21.895 1.00 87.31 115 ILE A C 1
ATOM 865 O O . ILE A 1 115 ? 10.580 10.792 -21.361 1.00 87.31 115 ILE A O 1
ATOM 869 N N . VAL A 1 116 ? 12.061 10.929 -23.051 1.00 86.56 116 VAL A N 1
ATOM 870 C CA . VAL A 1 116 ? 11.595 9.756 -23.807 1.00 86.56 116 VAL A CA 1
ATOM 871 C C . VAL A 1 116 ? 12.741 8.784 -24.077 1.00 86.56 116 VAL A C 1
ATOM 873 O O . VAL A 1 116 ? 13.852 9.200 -24.388 1.00 86.56 116 VAL A O 1
ATOM 876 N N . PHE A 1 117 ? 12.475 7.482 -23.997 1.00 88.12 117 PHE A N 1
ATOM 877 C CA . PHE A 1 117 ? 13.459 6.423 -24.250 1.00 88.12 117 PHE A CA 1
ATOM 878 C C . PHE A 1 117 ? 13.136 5.768 -25.592 1.00 88.12 117 PHE A C 1
ATOM 880 O O . PHE A 1 117 ? 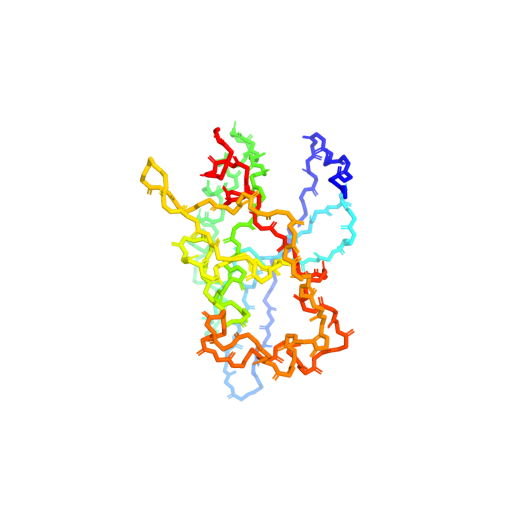12.225 4.949 -25.671 1.00 88.12 117 PHE A O 1
ATOM 887 N N . LEU A 1 118 ? 13.818 6.198 -26.654 1.00 87.06 118 LEU A N 1
ATOM 888 C CA . LEU A 1 118 ? 13.514 5.777 -28.031 1.00 87.06 118 LEU A CA 1
ATOM 889 C C . LEU A 1 118 ? 14.506 4.756 -28.590 1.00 87.06 118 LEU A C 1
ATOM 891 O O . LEU A 1 118 ? 14.205 4.106 -29.587 1.00 87.06 118 LEU A O 1
ATOM 895 N N . ASP A 1 119 ? 15.681 4.632 -27.977 1.00 87.38 119 ASP A N 1
ATOM 896 C CA . ASP A 1 119 ? 16.659 3.630 -28.375 1.00 87.38 119 ASP A CA 1
ATOM 897 C C . ASP A 1 119 ? 16.183 2.238 -27.932 1.00 87.38 119 ASP A C 1
ATOM 899 O O . ASP A 1 119 ? 15.756 2.037 -26.795 1.00 87.38 119 ASP A O 1
ATOM 903 N N . THR A 1 120 ? 16.213 1.276 -28.849 1.00 86.44 120 THR A N 1
ATOM 904 C CA . THR A 1 120 ? 15.829 -0.121 -28.604 1.00 86.44 120 THR A CA 1
ATOM 905 C C . THR A 1 120 ? 17.029 -1.065 -28.592 1.00 86.44 120 THR A C 1
ATOM 907 O O . THR A 1 120 ? 16.851 -2.267 -28.420 1.00 86.44 120 THR A O 1
ATOM 910 N N . SER A 1 121 ? 18.240 -0.547 -28.812 1.00 91.44 121 SER A N 1
ATOM 911 C CA . SER A 1 121 ? 19.481 -1.321 -28.897 1.00 91.44 121 SER A CA 1
ATOM 912 C C . SER A 1 121 ? 20.225 -1.448 -27.564 1.00 91.44 121 SER A C 1
ATOM 914 O O . SER A 1 121 ? 21.216 -2.171 -27.485 1.00 91.44 121 SER A O 1
ATOM 916 N N . CYS A 1 122 ? 19.744 -0.788 -26.507 1.00 90.50 122 CYS A N 1
ATOM 917 C CA . CYS A 1 122 ? 20.400 -0.809 -25.204 1.00 90.50 122 CYS A CA 1
ATOM 918 C C . CYS A 1 122 ? 20.195 -2.132 -24.465 1.00 90.50 122 CYS A C 1
ATOM 920 O O . CYS A 1 122 ? 19.205 -2.847 -24.643 1.00 90.50 122 CYS A O 1
ATOM 922 N N . GLU A 1 123 ? 21.104 -2.404 -23.538 1.00 94.31 123 GLU A N 1
ATOM 923 C CA . GLU A 1 123 ? 21.039 -3.586 -22.694 1.00 94.31 123 GLU A CA 1
ATOM 924 C C . GLU A 1 123 ? 19.842 -3.540 -21.735 1.00 94.31 123 GLU A C 1
ATOM 926 O O . GLU A 1 123 ? 19.502 -2.511 -21.141 1.00 94.31 123 GLU A O 1
ATOM 931 N N . MET A 1 124 ? 19.196 -4.690 -21.558 1.00 94.50 124 MET A N 1
ATOM 932 C CA . MET A 1 124 ? 18.110 -4.847 -20.595 1.00 94.50 124 MET A CA 1
ATOM 933 C C . MET A 1 124 ? 18.682 -5.030 -19.191 1.00 94.50 124 MET A C 1
ATOM 935 O O . MET A 1 124 ? 19.588 -5.834 -18.976 1.00 94.50 124 MET A O 1
ATOM 939 N N . ARG A 1 125 ? 18.106 -4.341 -18.204 1.00 94.31 125 ARG A N 1
ATOM 940 C CA . ARG A 1 125 ? 18.445 -4.583 -16.801 1.00 94.31 125 ARG A CA 1
ATOM 941 C C . ARG A 1 125 ? 17.928 -5.948 -16.377 1.00 94.31 125 ARG A C 1
ATOM 943 O O . ARG A 1 125 ? 16.822 -6.361 -16.727 1.00 94.31 125 ARG A O 1
ATOM 950 N N . THR A 1 126 ? 18.731 -6.622 -15.573 1.00 95.88 126 THR A N 1
ATOM 951 C CA . THR A 1 126 ? 18.392 -7.889 -14.938 1.00 95.88 126 THR A CA 1
ATOM 952 C C . THR A 1 126 ? 18.361 -7.694 -13.431 1.00 95.88 126 THR A C 1
ATOM 954 O O . THR A 1 126 ? 18.930 -6.737 -12.906 1.00 95.88 126 THR A O 1
ATOM 957 N N . ASP A 1 127 ? 17.717 -8.610 -12.714 1.00 95.81 127 ASP A N 1
ATOM 958 C CA . ASP A 1 127 ? 17.763 -8.603 -11.253 1.00 95.81 127 ASP A CA 1
ATOM 959 C C . ASP A 1 127 ? 19.212 -8.661 -10.727 1.00 95.81 127 ASP A C 1
ATOM 961 O O . ASP A 1 127 ? 19.579 -7.929 -9.811 1.00 95.81 127 ASP A O 1
ATOM 965 N N . ALA A 1 128 ? 20.076 -9.445 -11.384 1.00 96.50 128 ALA A N 1
ATOM 966 C CA . ALA A 1 128 ? 21.496 -9.522 -11.054 1.00 96.50 128 ALA A CA 1
ATOM 967 C C . ALA A 1 128 ? 22.224 -8.183 -11.262 1.00 96.50 128 ALA A C 1
ATOM 969 O O . ALA A 1 128 ? 22.919 -7.726 -10.354 1.00 96.50 128 ALA A 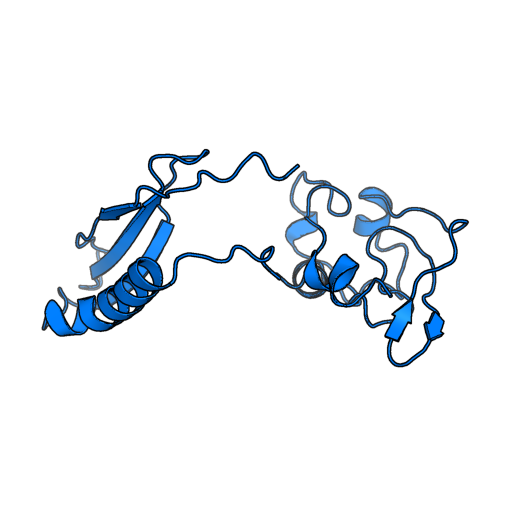O 1
ATOM 970 N N . SER A 1 129 ? 22.042 -7.527 -12.417 1.00 95.75 129 SER A N 1
ATOM 971 C CA . SER A 1 129 ? 22.698 -6.241 -12.701 1.00 95.75 129 SER A CA 1
ATOM 972 C C . SER A 1 129 ? 22.200 -5.127 -11.774 1.00 95.75 129 SER A C 1
ATOM 974 O O . SER A 1 129 ? 22.986 -4.279 -11.355 1.00 95.75 129 SER A O 1
ATOM 976 N N . PHE A 1 130 ? 20.916 -5.165 -11.401 1.00 95.69 130 PHE A N 1
ATOM 977 C CA . PHE A 1 130 ? 20.306 -4.236 -10.453 1.00 95.69 130 PHE A CA 1
ATOM 978 C C . PHE A 1 130 ? 20.880 -4.396 -9.039 1.00 95.69 130 PHE A C 1
ATOM 980 O O . PHE A 1 130 ? 21.262 -3.413 -8.407 1.00 95.69 130 PHE A O 1
ATOM 987 N N . ARG A 1 131 ? 20.984 -5.636 -8.542 1.00 95.81 131 ARG A N 1
ATOM 988 C CA . ARG A 1 131 ? 21.540 -5.945 -7.210 1.00 95.81 131 ARG A CA 1
ATOM 989 C C . ARG A 1 131 ? 23.021 -5.604 -7.098 1.00 95.81 131 ARG A C 1
ATOM 991 O O . ARG A 1 131 ? 23.471 -5.196 -6.034 1.00 95.81 131 ARG A O 1
ATOM 998 N N . GLN A 1 132 ? 23.756 -5.756 -8.195 1.00 95.94 132 GLN A N 1
ATOM 999 C CA . GLN A 1 132 ? 25.164 -5.373 -8.296 1.00 95.94 132 GLN A CA 1
ATOM 1000 C C . GLN A 1 132 ? 25.362 -3.867 -8.535 1.00 95.94 132 GLN A C 1
ATOM 1002 O O . GLN A 1 132 ? 26.502 -3.417 -8.571 1.00 95.94 132 GLN A O 1
ATOM 1007 N N . GLN A 1 133 ? 24.277 -3.098 -8.704 1.00 95.19 133 GLN A N 1
ATOM 1008 C CA . GLN A 1 133 ? 24.295 -1.664 -9.004 1.00 95.19 133 GLN A CA 1
ATOM 1009 C C . GLN A 1 133 ? 25.205 -1.291 -10.186 1.00 95.19 133 GLN A C 1
ATOM 1011 O O . GLN A 1 133 ? 25.917 -0.291 -10.144 1.00 95.19 133 GLN A O 1
ATOM 1016 N N . GLN A 1 134 ? 25.169 -2.088 -11.259 1.00 96.25 134 GLN A N 1
ATOM 1017 C CA . GLN A 1 134 ? 26.040 -1.899 -12.429 1.00 96.25 134 GLN A CA 1
ATOM 1018 C C . GLN A 1 134 ? 25.781 -0.587 -13.196 1.00 96.25 134 GLN A C 1
ATOM 1020 O O . GLN A 1 134 ? 26.639 -0.156 -13.959 1.00 96.25 134 GLN A O 1
ATOM 1025 N N . ASP A 1 135 ? 24.619 0.045 -12.999 1.00 94.75 135 ASP A N 1
ATOM 1026 C CA . ASP A 1 135 ? 24.223 1.310 -13.633 1.00 94.75 135 ASP A CA 1
ATOM 1027 C C . ASP A 1 135 ? 24.178 2.450 -12.591 1.00 94.75 135 ASP A C 1
ATOM 1029 O O . ASP A 1 135 ? 23.111 2.760 -12.042 1.00 94.75 135 ASP A O 1
ATOM 1033 N N . PRO A 1 136 ? 25.326 3.064 -12.255 1.00 95.19 136 PRO A N 1
ATOM 1034 C CA . PRO A 1 136 ? 25.415 4.051 -11.179 1.00 95.19 136 PRO A CA 1
ATOM 1035 C C . PRO A 1 136 ? 24.558 5.297 -11.434 1.00 95.19 136 PRO A C 1
ATOM 1037 O O . PRO A 1 136 ? 24.078 5.907 -10.483 1.00 95.19 136 PRO A O 1
ATOM 1040 N N . ASP A 1 137 ? 24.299 5.652 -12.694 1.00 94.94 137 ASP A N 1
ATOM 1041 C CA . ASP A 1 137 ? 23.474 6.812 -13.040 1.00 94.94 137 ASP A CA 1
ATOM 1042 C C . ASP A 1 137 ? 21.971 6.559 -12.858 1.00 94.94 137 ASP A C 1
ATOM 1044 O O . ASP A 1 137 ? 21.182 7.509 -12.715 1.00 94.94 137 ASP A O 1
ATOM 1048 N N . HIS A 1 138 ? 21.558 5.290 -12.861 1.00 95.06 138 HIS A N 1
ATOM 1049 C CA . HIS A 1 138 ? 20.201 4.867 -12.534 1.00 95.06 138 HIS A CA 1
ATOM 1050 C C . HIS A 1 138 ? 19.971 4.750 -11.023 1.00 95.06 138 HIS A C 1
ATOM 1052 O O . HIS A 1 138 ? 18.870 5.044 -10.546 1.00 95.06 138 HIS A O 1
ATOM 1058 N N . HIS A 1 139 ? 20.976 4.332 -10.254 1.00 95.44 139 HIS A N 1
ATOM 1059 C CA . HIS A 1 139 ? 20.841 4.083 -8.818 1.00 95.44 139 HIS A CA 1
ATOM 1060 C C . HIS A 1 139 ? 21.065 5.351 -7.978 1.00 95.44 139 HIS A C 1
ATOM 1062 O O . HIS A 1 139 ? 22.035 6.078 -8.135 1.00 95.44 139 HIS A O 1
ATOM 1068 N N . LYS A 1 140 ? 20.163 5.610 -7.026 1.00 95.62 140 LYS A N 1
ATOM 1069 C CA . LYS A 1 140 ? 20.310 6.654 -5.989 1.00 95.62 140 LYS A CA 1
ATOM 1070 C C . LYS A 1 140 ? 20.715 6.084 -4.628 1.00 95.62 140 LYS A C 1
ATOM 1072 O O . LYS A 1 140 ? 20.971 6.837 -3.695 1.00 95.62 140 LYS A O 1
ATOM 1077 N N . GLY A 1 141 ? 20.707 4.762 -4.500 1.00 95.25 141 GLY A N 1
ATOM 1078 C CA . GLY A 1 141 ? 21.007 4.023 -3.284 1.00 95.25 141 GLY A CA 1
ATOM 1079 C C . GLY A 1 141 ? 20.573 2.567 -3.422 1.00 95.25 141 GLY A C 1
ATOM 1080 O O . GLY A 1 141 ? 20.151 2.129 -4.495 1.00 95.25 141 GLY A O 1
ATOM 1081 N N . THR A 1 142 ? 20.662 1.821 -2.325 1.00 95.50 142 THR A N 1
ATOM 1082 C CA . THR A 1 142 ? 20.297 0.399 -2.281 1.00 95.50 142 THR A CA 1
ATOM 1083 C C . THR A 1 142 ? 18.954 0.230 -1.586 1.00 95.50 142 THR A C 1
ATOM 1085 O O . THR A 1 142 ? 18.820 0.529 -0.402 1.00 95.50 142 THR A O 1
ATOM 1088 N N . SER A 1 143 ? 17.954 -0.266 -2.313 1.00 93.31 143 SER A N 1
ATOM 1089 C CA . SER A 1 143 ? 16.659 -0.605 -1.722 1.00 93.31 143 SER A CA 1
ATOM 1090 C C . SER A 1 143 ? 16.770 -1.835 -0.829 1.00 93.31 143 SER A C 1
ATOM 1092 O O . SER A 1 143 ? 17.391 -2.822 -1.209 1.00 93.31 143 SER A O 1
ATOM 1094 N N . VAL A 1 144 ? 16.083 -1.833 0.313 1.00 93.75 144 VAL A N 1
ATOM 1095 C CA . VAL A 1 144 ? 15.960 -3.016 1.185 1.00 93.75 144 VAL A CA 1
ATOM 1096 C C . VAL A 1 144 ? 15.281 -4.203 0.490 1.00 93.75 144 VAL A C 1
ATOM 1098 O O . VAL A 1 144 ? 15.475 -5.344 0.901 1.00 93.75 144 VAL A O 1
ATOM 1101 N N . LEU A 1 145 ? 14.539 -3.965 -0.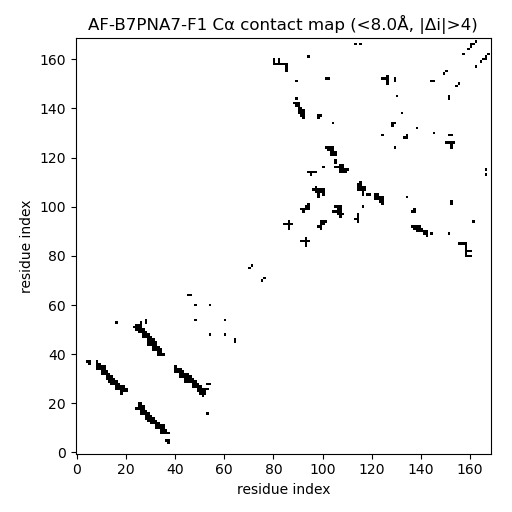599 1.00 89.69 145 LEU A N 1
ATOM 1102 C CA . LEU A 1 145 ? 13.875 -5.016 -1.376 1.00 89.69 145 LEU A CA 1
ATOM 1103 C C . LEU A 1 145 ? 14.860 -6.000 -2.020 1.00 89.69 145 LEU A C 1
ATOM 1105 O O . LEU A 1 145 ? 14.478 -7.131 -2.305 1.00 89.69 145 LEU A O 1
ATOM 1109 N N . VAL A 1 146 ? 16.138 -5.629 -2.170 1.00 92.62 146 VAL A N 1
ATOM 1110 C CA . VAL A 1 146 ? 17.186 -6.562 -2.618 1.00 92.62 146 VAL A CA 1
ATOM 1111 C C . VAL A 1 146 ? 17.475 -7.670 -1.595 1.00 92.62 146 VAL A C 1
ATOM 1113 O O . VAL A 1 146 ? 18.245 -8.576 -1.875 1.00 92.62 146 VAL A O 1
ATOM 1116 N N . GLN A 1 147 ? 16.893 -7.655 -0.398 1.00 92.38 147 GLN A N 1
ATOM 1117 C CA . GLN A 1 147 ? 17.032 -8.775 0.543 1.00 92.38 147 GLN A CA 1
ATOM 1118 C C . GLN A 1 147 ? 16.013 -9.893 0.280 1.00 92.38 147 GLN A C 1
ATOM 1120 O O . GLN A 1 147 ? 16.179 -11.007 0.768 1.00 92.38 147 GLN A O 1
ATOM 1125 N N . LEU A 1 148 ? 14.964 -9.611 -0.499 1.00 89.19 148 LEU A N 1
ATOM 1126 C CA . LEU A 1 148 ? 13.898 -10.562 -0.796 1.00 89.19 148 LEU A CA 1
ATOM 1127 C C . LEU A 1 148 ? 14.244 -11.429 -2.020 1.00 89.19 148 LEU A C 1
ATOM 1129 O O . LEU A 1 148 ? 14.928 -10.952 -2.935 1.00 89.19 148 LEU A O 1
ATOM 1133 N N . PRO A 1 149 ? 13.734 -12.674 -2.090 1.00 91.00 149 PRO A N 1
ATOM 1134 C CA . PRO A 1 149 ? 13.897 -13.561 -3.242 1.00 91.00 149 PRO A CA 1
ATOM 1135 C C . PRO A 1 149 ? 12.903 -13.212 -4.370 1.00 91.00 149 PRO A C 1
ATOM 1137 O O . PRO A 1 149 ? 12.150 -14.067 -4.825 1.00 91.00 149 PRO A O 1
ATOM 1140 N N . ILE A 1 150 ? 12.874 -11.943 -4.786 1.00 89.38 150 ILE A N 1
ATOM 1141 C CA . ILE A 1 150 ? 12.029 -11.422 -5.876 1.00 89.38 150 ILE A CA 1
ATOM 1142 C C . ILE A 1 150 ? 12.897 -10.782 -6.966 1.00 89.38 150 ILE A C 1
ATOM 1144 O O . ILE A 1 150 ? 13.958 -10.228 -6.667 1.00 89.38 150 ILE A O 1
ATOM 1148 N N . ASP A 1 151 ? 12.437 -10.813 -8.215 1.00 91.75 151 ASP A N 1
ATOM 1149 C CA . ASP A 1 151 ? 13.063 -10.112 -9.335 1.00 91.75 151 ASP A CA 1
ATOM 1150 C C . ASP A 1 151 ? 12.686 -8.625 -9.276 1.00 91.75 151 ASP A C 1
ATOM 1152 O O . ASP A 1 151 ? 11.580 -8.198 -9.624 1.00 91.75 151 ASP A O 1
ATOM 1156 N N . THR A 1 152 ? 13.633 -7.800 -8.838 1.00 87.62 152 THR A N 1
ATOM 1157 C CA . THR A 1 152 ? 13.441 -6.353 -8.661 1.00 87.62 152 THR A CA 1
ATOM 1158 C C . THR A 1 152 ? 13.124 -5.621 -9.968 1.00 87.62 152 THR A C 1
ATOM 1160 O O . THR A 1 152 ? 12.514 -4.546 -9.947 1.00 87.62 152 THR A O 1
ATOM 1163 N N . VAL A 1 153 ? 13.457 -6.200 -11.126 1.00 89.38 153 VAL A N 1
ATOM 1164 C CA . VAL A 1 153 ? 13.156 -5.635 -12.445 1.00 89.38 153 VAL A CA 1
ATOM 1165 C C . VAL A 1 153 ? 11.784 -6.093 -12.942 1.00 89.38 153 VAL A C 1
ATOM 1167 O O . VAL A 1 153 ? 11.044 -5.267 -13.490 1.00 89.38 153 VAL A O 1
ATOM 1170 N N . LYS A 1 154 ? 11.415 -7.367 -12.773 1.00 85.81 154 LYS A N 1
ATOM 1171 C CA . LYS A 1 154 ? 10.190 -7.965 -13.336 1.00 85.81 154 LYS A CA 1
ATOM 1172 C C . LYS A 1 154 ? 8.986 -7.946 -12.401 1.00 85.81 154 LYS A C 1
ATOM 1174 O O . LYS A 1 154 ? 7.907 -7.596 -12.875 1.00 85.81 154 LYS A O 1
ATOM 1179 N N . ASP A 1 155 ? 9.170 -8.273 -11.127 1.00 83.56 155 ASP A N 1
ATOM 1180 C CA . ASP A 1 155 ? 8.060 -8.562 -10.205 1.00 83.56 155 ASP A CA 1
ATOM 1181 C C . ASP A 1 155 ? 7.417 -7.294 -9.654 1.00 83.56 155 ASP A C 1
ATOM 1183 O O . ASP A 1 155 ? 6.236 -7.263 -9.315 1.00 83.56 155 ASP A O 1
ATOM 1187 N N . ILE A 1 156 ? 8.181 -6.204 -9.607 1.00 82.00 156 ILE A N 1
ATOM 1188 C CA . ILE A 1 156 ? 7.630 -4.907 -9.240 1.00 82.00 156 ILE A CA 1
ATOM 1189 C C . ILE A 1 156 ? 6.886 -4.361 -10.470 1.00 82.00 156 ILE A C 1
ATOM 1191 O O . ILE A 1 156 ? 7.478 -4.276 -11.554 1.00 82.00 156 ILE A O 1
ATOM 1195 N N . PRO A 1 157 ? 5.609 -3.965 -10.350 1.00 74.56 157 PRO A N 1
ATOM 1196 C CA . PRO A 1 157 ? 4.851 -3.455 -11.481 1.00 74.56 157 PRO A CA 1
ATOM 1197 C C . PRO A 1 157 ? 5.428 -2.126 -11.979 1.00 74.56 157 PRO A C 1
ATOM 1199 O O . PRO A 1 157 ? 6.036 -1.344 -11.237 1.00 74.56 157 PRO A O 1
ATOM 1202 N N . LEU A 1 158 ? 5.253 -1.870 -13.273 1.00 71.69 158 LEU A N 1
ATOM 1203 C CA . LEU A 1 158 ? 5.512 -0.553 -13.834 1.00 71.69 158 LEU A CA 1
ATOM 1204 C C . LEU A 1 158 ? 4.283 0.329 -13.643 1.00 71.69 158 LEU A C 1
ATOM 1206 O O . LEU A 1 158 ? 3.146 -0.123 -13.758 1.00 71.69 158 LEU A O 1
ATOM 1210 N N . ASN A 1 159 ? 4.526 1.603 -13.365 1.00 65.69 159 ASN A N 1
ATOM 1211 C CA . ASN A 1 159 ? 3.455 2.556 -13.155 1.00 65.69 159 ASN A CA 1
ATOM 1212 C C . ASN A 1 159 ? 2.842 2.963 -14.506 1.00 65.69 159 ASN A C 1
ATOM 1214 O O . ASN A 1 159 ? 3.468 3.684 -15.287 1.00 65.69 159 ASN A O 1
ATOM 1218 N N . TYR A 1 160 ? 1.607 2.516 -14.748 1.00 62.78 160 TYR A N 1
ATOM 1219 C CA . TYR A 1 160 ? 0.809 2.840 -15.934 1.00 62.78 160 TYR A CA 1
ATOM 1220 C C . TYR A 1 160 ? 0.679 4.354 -16.177 1.00 62.78 160 TYR A C 1
ATOM 1222 O O . TYR A 1 160 ? 0.757 4.786 -17.326 1.00 62.78 160 TYR A O 1
ATOM 1230 N N . MET A 1 161 ? 0.579 5.172 -15.119 1.00 59.53 161 MET A N 1
ATOM 1231 C CA . MET A 1 161 ? 0.506 6.635 -15.247 1.00 59.53 161 MET A CA 1
ATOM 1232 C C . MET A 1 161 ? 1.733 7.198 -15.968 1.00 59.53 161 MET A C 1
ATOM 1234 O O . MET A 1 161 ? 1.598 8.001 -16.883 1.00 59.53 161 MET A O 1
ATOM 1238 N N . HIS A 1 162 ? 2.936 6.759 -15.587 1.00 57.88 162 HIS A N 1
ATOM 1239 C CA . HIS A 1 162 ? 4.170 7.275 -16.180 1.00 57.88 162 HIS A CA 1
ATOM 1240 C C . HIS A 1 162 ? 4.470 6.670 -17.551 1.00 57.88 162 HIS A C 1
ATOM 1242 O O . HIS A 1 162 ? 5.076 7.337 -18.382 1.00 57.88 162 HIS A O 1
ATOM 1248 N N . LEU A 1 163 ? 4.075 5.417 -17.788 1.00 59.84 163 LEU A N 1
ATOM 1249 C CA . LEU A 1 163 ? 4.355 4.752 -19.057 1.00 59.84 163 LEU A CA 1
ATOM 1250 C C . LEU A 1 163 ? 3.383 5.134 -20.165 1.00 59.84 163 LEU A C 1
ATOM 1252 O O . LEU A 1 163 ? 3.826 5.321 -21.287 1.00 59.84 163 LEU A O 1
ATOM 1256 N N . VAL A 1 164 ? 2.086 5.223 -19.865 1.00 56.84 164 VAL A N 1
ATOM 1257 C CA . VAL A 1 164 ? 1.041 5.372 -20.887 1.00 56.84 164 VAL A CA 1
ATOM 1258 C C . VAL A 1 164 ? 0.447 6.770 -20.855 1.00 56.84 164 VAL A C 1
ATOM 1260 O O . VAL A 1 164 ? 0.439 7.446 -21.873 1.00 56.84 164 VAL A O 1
ATOM 1263 N N . LEU A 1 165 ? 0.007 7.240 -19.687 1.00 55.31 165 LEU A N 1
ATOM 1264 C CA . LEU A 1 165 ? -0.738 8.500 -19.601 1.00 55.31 165 LEU A CA 1
ATOM 1265 C C . LEU A 1 165 ? 0.153 9.747 -19.696 1.00 55.31 165 LEU A C 1
ATOM 1267 O O . LEU A 1 165 ? -0.303 10.784 -20.163 1.00 55.31 165 LEU A O 1
ATOM 1271 N N . LEU A 1 166 ? 1.416 9.648 -19.272 1.00 57.22 166 LEU A N 1
ATOM 1272 C CA . LEU A 1 166 ? 2.406 10.731 -19.364 1.00 57.22 166 LEU A CA 1
ATOM 1273 C C . LEU A 1 166 ? 3.525 10.448 -20.383 1.00 57.22 166 LEU A C 1
ATOM 1275 O O . LEU A 1 166 ? 4.224 11.372 -20.794 1.00 57.22 166 LEU A O 1
ATOM 1279 N N . GLY A 1 167 ? 3.7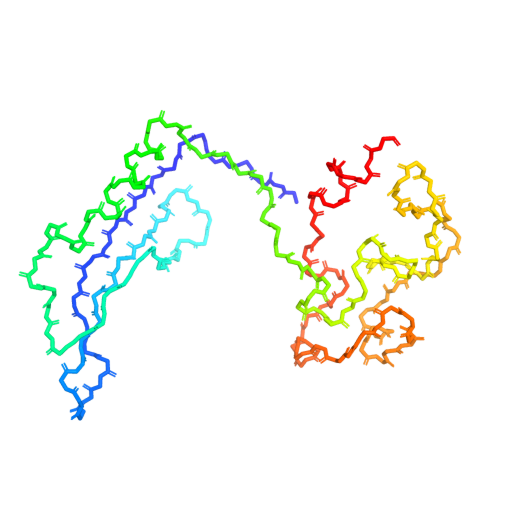17 9.180 -20.764 1.00 51.81 167 GLY A N 1
ATOM 1280 C CA . GLY A 1 167 ? 4.838 8.717 -21.591 1.00 51.81 167 GLY A CA 1
ATOM 1281 C C . GLY A 1 167 ? 4.518 8.499 -23.073 1.00 51.81 167 GLY A C 1
ATOM 1282 O O . GLY A 1 167 ? 5.436 8.560 -23.889 1.00 51.81 167 GLY A O 1
ATOM 1283 N N . VAL A 1 168 ? 3.247 8.291 -23.444 1.00 42.09 168 VAL A N 1
ATOM 1284 C CA . VAL A 1 168 ? 2.824 8.070 -24.838 1.00 42.09 168 VAL A CA 1
ATOM 1285 C C . VAL A 1 168 ? 2.128 9.320 -25.373 1.00 42.09 168 VAL A C 1
ATOM 1287 O O . VAL A 1 168 ? 0.999 9.616 -24.994 1.00 42.09 168 VAL A O 1
ATOM 1290 N N . VAL A 1 169 ? 2.815 10.036 -26.265 1.00 37.94 169 VAL A N 1
ATOM 1291 C CA . VAL A 1 169 ? 2.215 10.797 -27.377 1.00 37.94 169 VAL A CA 1
ATOM 1292 C C . VAL A 1 169 ? 3.099 10.544 -28.580 1.00 37.94 169 VAL A C 1
ATOM 1294 O O . VAL A 1 169 ? 4.326 10.731 -28.391 1.00 37.94 169 VAL A O 1
#

Foldseek 3Di:
DPDDDDPDWDKDWDWDWDDPDPVALKIKTFTWIFRPPDPPRDIDTPDMDIDSDPDPDPCVRCVVVCVVVVCCVVPNDDCQPDDDQLCVQAQWADQQAQCHDLFFRHGFDDDPNGTARDDPPTHTDWLVCSLVVVPVNGHNDGHPCNVDPDTSSPPDDDRCCVCPVVHPD

Mean predicted aligned error: 12.65 Å